Protein AF-A0A392Q8A3-F1 (afdb_monomer)

Foldseek 3Di:
DDKADADDQQQIFDFDDDPQFKDKDFPDGDRFKTWIWIDGDVGDIWIKMKGQADPDVVRCVVVVVVQVVVQVVDDQHGWDFPDDDDDPFDDWADDDPPDDIDTHHRITMTIHPVCVVGVVVVCVPDDRDRDGDRNPPD

Structure (mmCIF, N/CA/C/O backbone):
data_AF-A0A392Q8A3-F1
#
_entry.id   AF-A0A392Q8A3-F1
#
loop_
_atom_site.group_PDB
_atom_site.id
_atom_site.type_symbol
_atom_site.label_atom_id
_atom_site.label_alt_id
_atom_site.label_comp_id
_atom_site.label_asym_id
_atom_site.label_entity_id
_atom_site.label_seq_id
_atom_site.pdbx_PDB_ins_code
_atom_site.Cartn_x
_atom_site.Cartn_y
_atom_site.Cartn_z
_atom_site.occupancy
_atom_site.B_iso_or_equiv
_atom_site.auth_seq_id
_atom_site.auth_comp_id
_atom_site.auth_asym_id
_atom_site.auth_atom_id
_atom_site.pdbx_PDB_model_num
ATOM 1 N N . MET A 1 1 ? -7.390 -13.776 4.459 1.00 80.56 1 MET A N 1
ATOM 2 C CA . MET A 1 1 ? -6.397 -13.344 3.448 1.00 80.56 1 MET A CA 1
ATOM 3 C C . MET A 1 1 ? -7.091 -12.570 2.341 1.00 80.56 1 MET A C 1
ATOM 5 O O . MET A 1 1 ? -8.258 -12.832 2.076 1.00 80.56 1 MET A O 1
ATOM 9 N N . GLN A 1 2 ? -6.375 -11.652 1.700 1.00 84.81 2 GLN A N 1
ATOM 10 C CA . GLN A 1 2 ? -6.794 -10.904 0.515 1.00 84.81 2 GLN A CA 1
ATOM 11 C C . GLN A 1 2 ? -5.693 -10.984 -0.526 1.00 84.81 2 GLN A C 1
ATOM 13 O O . GLN A 1 2 ? -4.522 -11.140 -0.184 1.00 84.81 2 GLN A O 1
ATOM 18 N N . TYR A 1 3 ? -6.064 -10.880 -1.795 1.00 83.88 3 TYR A N 1
ATOM 19 C CA . TYR A 1 3 ? -5.093 -10.916 -2.876 1.00 83.88 3 TYR A CA 1
ATOM 20 C C . TYR A 1 3 ? -5.494 -10.016 -4.036 1.00 83.88 3 TYR A C 1
ATOM 22 O O . TYR A 1 3 ? -6.678 -9.738 -4.236 1.00 83.88 3 TYR A O 1
ATOM 30 N N . SER A 1 4 ? -4.506 -9.592 -4.814 1.00 82.19 4 SER A N 1
ATOM 31 C CA . SER A 1 4 ? -4.671 -8.951 -6.110 1.00 82.19 4 SER A CA 1
ATOM 32 C C . SER A 1 4 ? -4.239 -9.887 -7.231 1.00 82.19 4 SER A C 1
ATOM 34 O O . SER A 1 4 ? -3.290 -10.655 -7.073 1.00 82.19 4 SER A O 1
ATOM 36 N N . GLU A 1 5 ? -4.964 -9.847 -8.346 1.00 74.69 5 GLU A N 1
ATOM 37 C CA . GLU A 1 5 ? -4.693 -10.695 -9.506 1.00 74.69 5 GLU A CA 1
ATOM 38 C C . GLU A 1 5 ? -3.380 -10.304 -10.194 1.00 74.69 5 GLU A C 1
ATOM 40 O O . GLU A 1 5 ? -2.969 -9.142 -10.194 1.00 74.69 5 GLU A O 1
ATOM 45 N N . CYS A 1 6 ? -2.741 -11.284 -10.831 1.00 72.62 6 CYS A N 1
ATOM 46 C CA . CYS A 1 6 ? -1.566 -11.048 -11.662 1.00 72.62 6 CYS A CA 1
ATOM 47 C C . CYS A 1 6 ? -1.981 -10.321 -12.950 1.00 72.62 6 CYS A C 1
ATOM 49 O O . CYS A 1 6 ? -2.876 -10.786 -13.659 1.00 72.62 6 CYS A O 1
ATOM 51 N N . ARG A 1 7 ? -1.314 -9.215 -13.303 1.00 67.00 7 ARG A N 1
ATOM 52 C CA . ARG A 1 7 ? -1.498 -8.561 -14.610 1.00 67.00 7 ARG A CA 1
ATOM 53 C C . ARG A 1 7 ? -0.154 -8.227 -15.251 1.00 67.00 7 ARG A C 1
ATOM 55 O O . ARG A 1 7 ? 0.598 -7.380 -14.776 1.00 67.00 7 ARG A O 1
ATOM 62 N N . GLY A 1 8 ? 0.132 -8.863 -16.387 1.00 70.25 8 GLY A N 1
ATOM 63 C CA . GLY A 1 8 ? 1.387 -8.663 -17.112 1.00 70.25 8 GLY A CA 1
ATOM 64 C C . GLY A 1 8 ? 2.592 -9.155 -16.306 1.00 70.25 8 GLY A C 1
ATOM 65 O O . GLY A 1 8 ? 2.681 -10.339 -16.007 1.00 70.25 8 GLY A O 1
ATOM 66 N N . PHE A 1 9 ? 3.515 -8.248 -15.965 1.00 58.84 9 PHE A N 1
ATOM 67 C CA . PHE A 1 9 ? 4.735 -8.557 -15.202 1.00 58.84 9 PHE A CA 1
ATOM 68 C C . PHE A 1 9 ? 4.557 -8.499 -13.671 1.00 58.84 9 PHE A C 1
ATOM 70 O O . PHE A 1 9 ? 5.532 -8.724 -12.957 1.00 58.84 9 PHE A O 1
ATOM 77 N N . SER A 1 10 ? 3.365 -8.173 -13.145 1.00 62.94 10 SER A N 1
ATOM 78 C CA . SER A 1 10 ? 3.117 -8.186 -11.697 1.00 62.94 10 SER A CA 1
ATOM 79 C C . SER A 1 10 ? 2.642 -9.570 -11.232 1.00 62.94 10 SER A C 1
ATOM 81 O O . SER A 1 10 ? 1.621 -10.071 -11.702 1.00 62.94 10 SER A O 1
ATOM 83 N N . GLY A 1 11 ? 3.372 -10.190 -10.298 1.00 68.69 11 GLY A N 1
ATOM 84 C CA . GLY A 1 11 ? 3.115 -11.538 -9.764 1.00 68.69 11 GLY A CA 1
ATOM 85 C C . GLY A 1 11 ? 1.942 -11.635 -8.780 1.00 68.69 11 GLY A C 1
ATOM 86 O O . GLY A 1 11 ? 1.871 -12.594 -8.017 1.00 68.69 11 GLY A O 1
ATOM 87 N N . GLY A 1 12 ? 1.034 -10.655 -8.787 1.00 77.25 12 GLY A N 1
ATOM 88 C CA . GLY A 1 12 ? -0.030 -10.519 -7.796 1.00 77.25 12 GLY A CA 1
ATOM 89 C C . GLY A 1 12 ? 0.492 -10.058 -6.433 1.00 77.25 12 GLY A C 1
ATOM 90 O O . GLY A 1 12 ? 1.693 -9.976 -6.190 1.00 77.25 12 GLY A O 1
ATOM 91 N N . ILE A 1 13 ? -0.433 -9.715 -5.543 1.00 84.06 13 ILE A N 1
ATOM 92 C CA . ILE A 1 13 ? -0.135 -9.315 -4.161 1.00 84.06 13 ILE A CA 1
ATOM 93 C C . ILE A 1 13 ? -0.981 -10.194 -3.265 1.00 84.06 13 ILE A C 1
ATOM 95 O O . ILE A 1 13 ? -2.164 -10.358 -3.545 1.00 84.06 13 ILE A O 1
ATOM 99 N N . VAL A 1 14 ? -0.414 -10.734 -2.193 1.00 84.25 14 VAL A N 1
ATOM 100 C CA . VAL A 1 14 ? -1.164 -11.478 -1.179 1.00 84.25 14 VAL A CA 1
ATOM 101 C C . VAL A 1 14 ? -0.909 -10.831 0.172 1.00 84.25 14 VAL A C 1
ATOM 103 O O . VAL A 1 14 ? 0.233 -10.577 0.537 1.00 84.25 14 VAL A O 1
ATOM 106 N N . VAL A 1 15 ? -1.982 -10.565 0.913 1.00 84.25 15 VAL A N 1
ATOM 107 C CA . VAL A 1 15 ? -1.931 -10.109 2.301 1.00 84.25 15 VAL A CA 1
ATOM 108 C C . VAL A 1 15 ? -2.694 -11.112 3.157 1.00 84.25 15 VAL A C 1
ATOM 110 O O . VAL A 1 15 ? -3.884 -11.365 2.950 1.00 84.25 15 VAL A O 1
ATOM 113 N N . ALA A 1 16 ? -2.004 -11.708 4.122 1.00 82.00 16 ALA A N 1
ATOM 114 C CA . ALA A 1 16 ? -2.562 -12.672 5.060 1.00 82.00 16 ALA A CA 1
ATOM 115 C C . ALA A 1 16 ? -2.405 -12.161 6.495 1.00 82.00 16 ALA A C 1
ATOM 117 O O . ALA A 1 16 ? -1.494 -11.394 6.792 1.00 82.00 16 ALA A O 1
ATOM 118 N N . TRP A 1 17 ? -3.325 -12.571 7.360 1.00 82.12 17 TRP A N 1
ATOM 119 C CA . TRP A 1 17 ? -3.374 -12.174 8.761 1.00 82.12 17 TRP A CA 1
ATOM 120 C C . TRP A 1 17 ? -4.048 -13.265 9.592 1.00 82.12 17 TRP A C 1
ATOM 122 O O . TRP A 1 17 ? -4.774 -14.101 9.044 1.00 82.12 17 TRP A O 1
ATOM 132 N N . GLN A 1 18 ? -3.833 -13.223 10.906 1.00 79.50 18 GLN A N 1
ATOM 133 C CA . GLN A 1 18 ? -4.560 -14.044 11.868 1.00 79.50 18 GLN A CA 1
ATOM 134 C C . GLN A 1 18 ? -5.896 -13.372 12.204 1.00 79.50 18 GLN A C 1
ATOM 136 O O . GLN A 1 18 ? -5.925 -12.268 12.743 1.00 79.50 18 GLN A O 1
ATOM 141 N N . SER A 1 19 ? -7.007 -14.020 11.851 1.00 81.00 19 SER A N 1
ATOM 142 C CA . SER A 1 19 ? -8.357 -13.442 11.961 1.00 81.00 19 SER A CA 1
ATOM 143 C C . SER A 1 19 ? -8.871 -13.295 13.391 1.00 81.00 19 SER A C 1
ATOM 145 O O . SER A 1 19 ? -9.830 -12.567 13.607 1.00 81.00 19 SER A O 1
ATOM 147 N N . GLU A 1 20 ? -8.267 -13.999 14.346 1.00 81.81 20 GLU A N 1
ATOM 148 C CA . GLU A 1 20 ? -8.588 -13.878 15.777 1.00 81.81 20 GLU A CA 1
ATOM 149 C C . GLU A 1 20 ? -8.019 -12.589 16.384 1.00 81.81 20 GLU A C 1
ATOM 151 O O . GLU A 1 20 ? -8.526 -12.096 17.383 1.00 81.81 20 GLU A O 1
ATOM 156 N N . GLU A 1 21 ? -6.985 -12.036 15.751 1.00 76.50 21 GLU A N 1
ATOM 157 C CA . GLU A 1 21 ? -6.178 -10.935 16.273 1.00 76.50 21 GLU A CA 1
ATOM 158 C C . GLU A 1 21 ? -6.523 -9.602 15.595 1.00 76.50 21 GLU A C 1
ATOM 160 O O . GLU A 1 21 ? -6.549 -8.550 16.234 1.00 76.50 21 GLU A O 1
ATOM 165 N N . VAL A 1 22 ? -6.810 -9.637 14.287 1.00 84.44 22 VAL A N 1
ATOM 166 C CA . VAL A 1 22 ? -7.175 -8.442 13.516 1.00 84.44 22 VAL A CA 1
ATOM 167 C C . VAL A 1 22 ? -8.328 -8.687 12.550 1.00 84.44 22 VAL A C 1
ATOM 169 O O . VAL A 1 22 ? -8.436 -9.727 11.890 1.00 84.44 22 VAL A O 1
ATOM 172 N N . MET A 1 23 ? -9.136 -7.646 12.387 1.00 88.12 23 MET A N 1
ATOM 173 C CA . MET A 1 23 ? -10.095 -7.488 11.306 1.00 88.12 23 MET A CA 1
ATOM 174 C C . MET A 1 23 ? -9.454 -6.685 10.173 1.00 88.12 23 MET A C 1
ATOM 176 O O . MET A 1 23 ? -8.778 -5.688 10.413 1.00 88.12 23 MET A O 1
ATOM 180 N N . VAL A 1 24 ? -9.656 -7.119 8.928 1.00 90.31 24 VAL A N 1
ATOM 181 C CA . VAL A 1 24 ? -9.095 -6.458 7.742 1.00 90.31 24 VAL A CA 1
ATOM 182 C C . VAL A 1 24 ? -10.195 -6.220 6.719 1.00 90.31 24 VAL A C 1
ATOM 184 O O . VAL A 1 24 ? -10.777 -7.175 6.199 1.00 90.31 24 VAL A O 1
ATOM 187 N N . ASN A 1 25 ? -10.408 -4.951 6.383 1.00 92.75 25 ASN A N 1
ATOM 188 C CA . ASN A 1 25 ? -11.319 -4.501 5.338 1.00 92.75 25 ASN A CA 1
ATOM 189 C C . ASN A 1 25 ? -10.516 -4.044 4.115 1.00 92.75 25 ASN A C 1
ATOM 191 O O . ASN A 1 25 ? -9.489 -3.379 4.243 1.00 92.75 25 ASN A O 1
ATOM 195 N N . VAL A 1 26 ? -10.960 -4.424 2.915 1.00 93.81 26 VAL A N 1
ATOM 196 C CA . VAL A 1 26 ? -10.328 -3.990 1.660 1.00 93.81 26 VAL A CA 1
ATOM 197 C C . VAL A 1 26 ? -11.012 -2.722 1.181 1.00 93.81 26 VAL A C 1
ATOM 199 O O . VAL A 1 26 ? -12.156 -2.777 0.741 1.00 93.81 26 VAL A O 1
ATOM 202 N N . GLU A 1 27 ? -10.285 -1.612 1.203 1.00 94.19 27 GLU A N 1
ATOM 203 C CA . GLU A 1 27 ? -10.784 -0.319 0.731 1.00 94.19 27 GLU A CA 1
ATOM 204 C C . GLU A 1 27 ? -10.563 -0.165 -0.777 1.00 94.19 27 GLU A C 1
ATOM 206 O O . GLU A 1 27 ? -11.455 0.243 -1.520 1.00 94.19 27 GLU A O 1
ATOM 211 N N . VAL A 1 28 ? -9.369 -0.529 -1.264 1.00 93.81 28 VAL A N 1
ATOM 212 C CA . VAL A 1 28 ? -9.036 -0.458 -2.693 1.00 93.81 28 VAL A CA 1
ATOM 213 C C . VAL A 1 28 ? -8.213 -1.667 -3.107 1.00 93.81 28 VAL A C 1
ATOM 215 O O . VAL A 1 28 ? -7.216 -2.018 -2.474 1.00 93.81 28 VAL A O 1
ATOM 21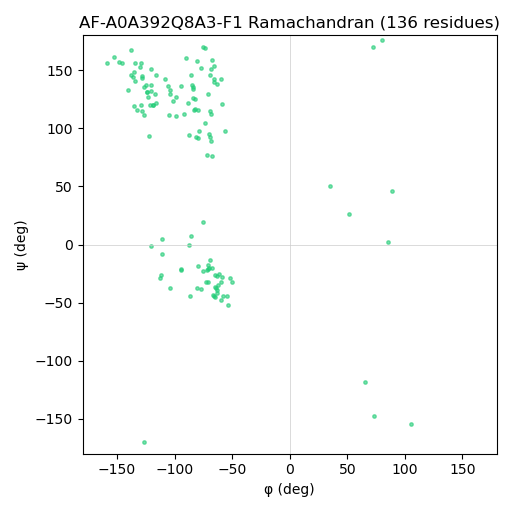8 N N . LYS A 1 29 ? -8.603 -2.273 -4.229 1.00 92.62 29 LYS A N 1
ATOM 219 C CA . LYS A 1 29 ? -7.884 -3.379 -4.856 1.00 92.62 29 LYS A CA 1
ATOM 220 C C . LYS A 1 29 ? -7.425 -2.989 -6.254 1.00 92.62 29 LYS A C 1
ATOM 222 O O . LYS A 1 29 ? -8.241 -2.702 -7.125 1.00 92.62 29 LYS A O 1
ATOM 227 N N . ASP A 1 30 ? -6.115 -3.019 -6.461 1.00 91.25 30 ASP A N 1
ATOM 228 C CA . ASP A 1 30 ? -5.452 -2.732 -7.729 1.00 91.25 30 ASP A CA 1
ATOM 229 C C . ASP A 1 30 ? -4.381 -3.797 -8.016 1.00 91.25 30 ASP A C 1
ATOM 231 O O . ASP A 1 30 ? -3.863 -4.452 -7.113 1.00 91.25 30 ASP A O 1
ATOM 235 N N . PHE A 1 31 ? -4.024 -4.005 -9.280 1.00 87.38 31 PHE A N 1
ATOM 236 C CA . PHE A 1 31 ? -3.025 -5.008 -9.674 1.00 87.38 31 PHE A CA 1
ATOM 237 C C . PHE A 1 31 ? -1.590 -4.656 -9.237 1.00 87.38 31 PHE A C 1
ATOM 239 O O . PHE A 1 31 ? -0.714 -5.521 -9.292 1.00 87.38 31 PHE A O 1
ATOM 246 N N . GLN A 1 32 ? -1.342 -3.407 -8.819 1.00 89.56 32 GLN A N 1
ATOM 247 C CA . GLN A 1 32 ? -0.066 -2.952 -8.256 1.00 89.56 32 GLN A CA 1
ATOM 248 C C . GLN A 1 32 ? -0.127 -2.614 -6.764 1.00 89.56 32 GLN A C 1
ATOM 250 O O . GLN A 1 32 ? 0.925 -2.360 -6.177 1.00 89.56 32 GLN A O 1
ATOM 255 N N . PHE A 1 33 ? -1.307 -2.596 -6.133 1.00 91.38 33 PHE A N 1
ATOM 256 C CA . PHE A 1 33 ? -1.417 -2.412 -4.684 1.00 91.38 33 PHE A CA 1
ATOM 257 C C . PHE A 1 33 ? -2.740 -2.924 -4.088 1.00 91.38 33 PHE A C 1
ATOM 259 O O . PHE A 1 33 ? -3.774 -2.977 -4.748 1.00 91.38 33 PHE A O 1
ATOM 266 N N . LEU A 1 34 ? -2.720 -3.241 -2.796 1.00 91.50 34 LEU A N 1
ATOM 267 C CA . LEU A 1 34 ? -3.903 -3.472 -1.968 1.00 91.50 34 LEU A CA 1
ATOM 268 C C .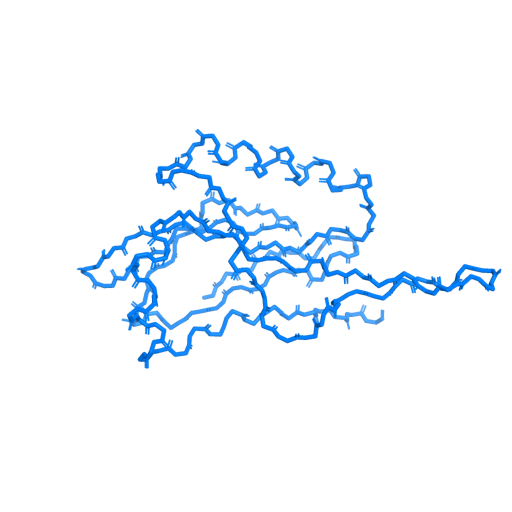 LEU A 1 34 ? -3.911 -2.444 -0.841 1.00 91.50 34 LEU A C 1
ATOM 270 O O . LEU A 1 34 ? -2.969 -2.412 -0.052 1.00 91.50 34 LEU A O 1
ATOM 274 N N . HIS A 1 35 ? -4.956 -1.623 -0.773 1.00 93.25 35 HIS A N 1
ATOM 275 C CA . HIS A 1 35 ? -5.190 -0.679 0.316 1.00 93.25 35 HIS A CA 1
ATOM 276 C C . HIS A 1 35 ? -6.238 -1.251 1.269 1.00 93.25 35 HIS A C 1
ATOM 278 O O . HIS A 1 35 ? -7.340 -1.614 0.847 1.00 93.25 35 HIS A O 1
ATOM 284 N N . LEU A 1 36 ? -5.867 -1.358 2.538 1.00 92.12 36 LEU A N 1
ATOM 285 C CA . LEU A 1 36 ? -6.587 -2.072 3.576 1.00 92.12 36 LEU A CA 1
ATOM 286 C C . LEU A 1 36 ? -6.786 -1.166 4.789 1.00 92.12 36 LEU A C 1
ATOM 288 O O . LEU A 1 36 ? -5.872 -0.440 5.176 1.00 92.12 36 LEU A O 1
ATOM 292 N N . MET A 1 37 ? -7.937 -1.294 5.431 1.00 91.44 37 MET A N 1
ATOM 293 C CA . MET A 1 37 ? -8.164 -0.819 6.789 1.00 91.44 37 MET A CA 1
ATOM 294 C C . MET A 1 37 ? -8.011 -2.010 7.737 1.00 91.44 37 MET A C 1
ATOM 296 O O . MET A 1 37 ? -8.623 -3.057 7.522 1.00 91.44 37 MET A O 1
ATOM 300 N N . ILE A 1 38 ? -7.170 -1.872 8.758 1.00 89.25 38 ILE A N 1
ATOM 301 C CA . ILE A 1 38 ? -6.884 -2.926 9.734 1.00 89.25 38 ILE A CA 1
ATOM 302 C C . ILE A 1 38 ? -7.332 -2.449 11.110 1.00 89.25 38 ILE A C 1
ATOM 304 O O . ILE A 1 38 ? -6.939 -1.366 11.536 1.00 89.25 38 ILE A O 1
ATOM 308 N N . SER A 1 39 ? -8.111 -3.273 11.804 1.00 87.88 39 SER A N 1
ATOM 309 C CA . SER A 1 39 ? -8.618 -3.007 13.151 1.00 87.88 39 SER A CA 1
ATOM 310 C C . SER A 1 39 ? -8.218 -4.136 14.093 1.00 87.88 39 SER A C 1
ATOM 312 O O . SER A 1 39 ? -8.428 -5.310 13.783 1.00 87.88 39 SER A O 1
ATOM 314 N N . LEU A 1 40 ? -7.667 -3.791 15.255 1.00 84.19 40 LEU A N 1
ATOM 315 C CA . LEU A 1 40 ? -7.478 -4.742 16.355 1.00 84.19 40 LEU A CA 1
ATOM 316 C C . LEU A 1 40 ? -8.808 -4.983 17.077 1.00 84.19 40 LEU A C 1
ATOM 318 O O . LEU A 1 40 ? -9.666 -4.097 17.105 1.00 84.19 40 LEU A O 1
ATOM 322 N N . HIS A 1 41 ? -8.977 -6.160 17.682 1.00 79.31 41 HIS A N 1
ATOM 323 C CA . HIS A 1 41 ? -10.136 -6.426 18.537 1.00 79.31 41 HIS A CA 1
ATOM 324 C C . HIS A 1 41 ? -10.180 -5.410 19.693 1.00 79.31 41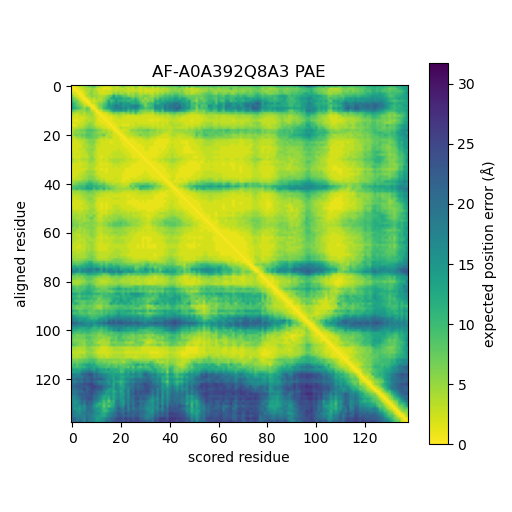 HIS A C 1
ATOM 326 O O . HIS A 1 41 ? -9.215 -5.299 20.446 1.00 79.31 41 HIS A O 1
ATOM 332 N N . ASP A 1 42 ? -11.273 -4.646 19.803 1.00 77.50 42 ASP A N 1
ATOM 333 C CA . ASP A 1 42 ? -11.450 -3.543 20.769 1.00 77.50 42 ASP A CA 1
ATOM 334 C C . ASP A 1 42 ? -10.310 -2.503 20.784 1.00 77.50 42 ASP A C 1
ATOM 336 O O . ASP A 1 42 ? -10.055 -1.846 21.795 1.00 77.50 42 ASP A O 1
ATOM 340 N N . GLY A 1 43 ? -9.602 -2.353 19.662 1.00 78.69 43 GLY A N 1
ATOM 341 C CA . GLY A 1 43 ? -8.377 -1.569 19.585 1.00 78.69 43 GLY A CA 1
ATOM 342 C C . GLY A 1 43 ? -8.377 -0.501 18.492 1.00 78.69 43 GLY A C 1
ATOM 343 O O . GLY A 1 43 ? -9.405 -0.198 17.878 1.00 78.69 43 GLY A O 1
ATOM 344 N N . PRO A 1 44 ? -7.204 0.105 18.246 1.00 83.62 44 PRO A N 1
ATOM 345 C CA . PRO A 1 44 ? -7.053 1.116 17.216 1.00 83.62 44 PRO A CA 1
ATOM 346 C C . PRO A 1 44 ? -7.225 0.524 15.816 1.00 83.62 44 PRO A C 1
ATOM 348 O O . PRO A 1 44 ? -7.069 -0.677 15.578 1.00 83.62 44 PRO A O 1
ATOM 351 N N . THR A 1 45 ? -7.534 1.418 14.882 1.00 86.88 45 THR A N 1
ATOM 352 C CA . THR A 1 45 ? -7.653 1.120 13.457 1.00 86.88 45 THR A CA 1
ATOM 353 C C . THR A 1 45 ? -6.652 1.965 12.686 1.00 86.88 45 THR A C 1
ATOM 355 O O . THR A 1 45 ? -6.498 3.152 12.968 1.00 86.88 45 THR A O 1
ATOM 358 N N . TRP A 1 46 ? -5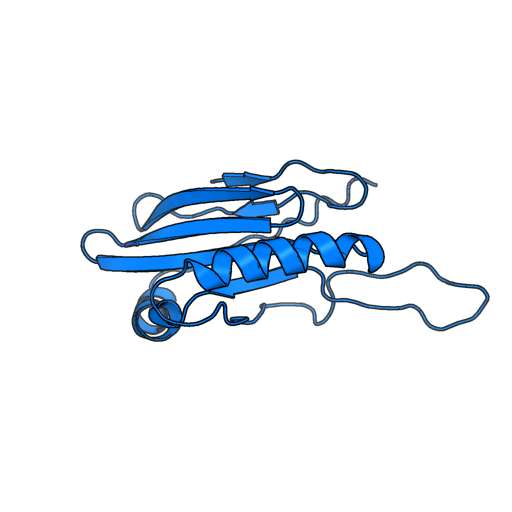.983 1.369 11.704 1.00 89.06 46 TRP A N 1
ATOM 359 C CA . TRP A 1 46 ? -5.034 2.064 10.837 1.00 89.06 46 TRP A CA 1
ATOM 360 C C . TRP A 1 46 ? -5.189 1.633 9.380 1.00 89.06 46 TRP A C 1
ATOM 362 O O . TRP A 1 46 ? -5.850 0.644 9.057 1.00 89.06 46 TRP A O 1
ATOM 372 N N . MET A 1 47 ? -4.551 2.389 8.491 1.00 90.56 47 MET A N 1
ATOM 373 C CA . MET A 1 47 ? -4.562 2.128 7.057 1.00 90.56 47 MET A CA 1
ATOM 374 C C . MET A 1 47 ? -3.241 1.515 6.628 1.00 90.56 47 MET A C 1
ATOM 376 O O . MET A 1 47 ? -2.192 2.085 6.898 1.00 90.56 47 MET A O 1
ATOM 380 N N . PHE A 1 48 ? -3.284 0.408 5.896 1.00 90.50 48 PHE A N 1
ATOM 381 C CA . PHE A 1 48 ? -2.111 -0.285 5.376 1.00 90.50 48 PHE A CA 1
ATOM 382 C C . PHE A 1 48 ? -2.215 -0.460 3.861 1.00 90.50 48 PHE A C 1
ATOM 384 O O . PHE A 1 48 ? -3.258 -0.833 3.332 1.00 90.50 48 PHE A O 1
ATOM 391 N N . THR A 1 49 ? -1.120 -0.2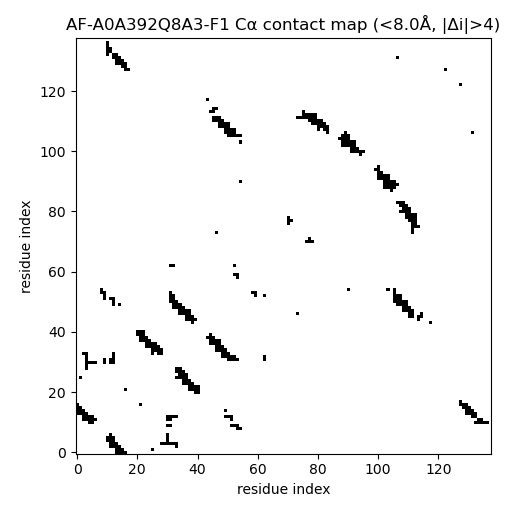23 3.143 1.00 91.88 49 THR A N 1
ATOM 392 C CA . THR A 1 49 ? -1.052 -0.406 1.692 1.00 91.88 49 THR A CA 1
ATOM 393 C C . THR A 1 49 ? 0.119 -1.302 1.321 1.00 91.88 49 THR A C 1
ATOM 395 O O . THR A 1 49 ? 1.276 -0.897 1.430 1.00 91.88 49 THR A O 1
ATOM 398 N N . ALA A 1 50 ? -0.178 -2.505 0.834 1.00 90.31 50 ALA A N 1
ATOM 399 C CA . ALA A 1 50 ? 0.813 -3.373 0.208 1.00 90.31 50 ALA A CA 1
ATOM 400 C C . ALA A 1 50 ? 0.957 -2.981 -1.262 1.00 90.31 50 ALA A C 1
ATOM 402 O O . ALA A 1 50 ? -0.037 -2.955 -1.983 1.00 90.31 50 ALA A O 1
ATOM 403 N N . VAL A 1 51 ? 2.173 -2.698 -1.720 1.00 89.44 51 VAL A N 1
ATOM 404 C CA . VAL A 1 51 ? 2.461 -2.280 -3.096 1.00 89.44 51 VAL A CA 1
ATOM 405 C C . VAL A 1 51 ? 3.420 -3.274 -3.733 1.00 89.44 51 VAL A C 1
ATOM 407 O O . VAL A 1 51 ? 4.459 -3.581 -3.156 1.00 89.44 51 VAL A O 1
ATOM 410 N N . TYR A 1 52 ? 3.100 -3.707 -4.950 1.00 87.75 52 TYR A N 1
ATOM 411 C CA . TYR A 1 52 ? 4.017 -4.389 -5.856 1.00 87.75 52 TYR A CA 1
ATOM 412 C C . TYR A 1 52 ? 4.106 -3.592 -7.156 1.00 87.75 52 TYR A C 1
ATOM 414 O O . TYR A 1 52 ? 3.262 -3.690 -8.052 1.00 87.75 52 TYR A O 1
ATOM 422 N N . ALA A 1 53 ? 5.101 -2.712 -7.228 1.00 87.25 53 ALA A N 1
ATOM 423 C CA . ALA A 1 53 ? 5.256 -1.794 -8.343 1.00 87.25 53 ALA A CA 1
ATOM 424 C C . ALA A 1 53 ? 5.662 -2.529 -9.629 1.00 87.25 53 ALA A C 1
ATOM 426 O O . ALA A 1 53 ? 6.431 -3.484 -9.607 1.00 87.25 53 ALA A O 1
ATOM 427 N N . ASN A 1 54 ? 5.188 -2.057 -10.782 1.00 84.50 54 ASN A N 1
ATOM 428 C CA . ASN A 1 54 ? 5.621 -2.594 -12.065 1.00 84.50 54 ASN A CA 1
ATOM 429 C C . ASN A 1 54 ? 7.120 -2.285 -12.293 1.00 84.50 54 ASN A C 1
ATOM 431 O O . ASN A 1 54 ? 7.547 -1.157 -12.012 1.00 84.50 54 ASN A O 1
ATOM 435 N N . PRO A 1 55 ? 7.910 -3.230 -12.842 1.00 81.31 55 PRO A N 1
ATOM 436 C CA . PRO A 1 55 ? 9.289 -2.953 -13.242 1.00 81.31 55 PRO A CA 1
ATOM 437 C C . PRO A 1 55 ? 9.414 -1.838 -14.287 1.00 81.31 55 PRO A C 1
ATOM 439 O O . PRO A 1 55 ? 10.436 -1.165 -14.363 1.00 81.31 55 PRO A O 1
ATOM 442 N N . LYS A 1 56 ? 8.378 -1.645 -15.111 1.00 82.69 56 LYS A N 1
ATOM 443 C CA . LYS A 1 56 ? 8.321 -0.588 -16.120 1.00 82.69 56 LYS A CA 1
ATOM 444 C C . LYS A 1 56 ? 7.887 0.730 -15.489 1.00 82.69 56 LYS A C 1
ATOM 446 O O . LYS A 1 56 ? 6.762 0.854 -14.997 1.00 82.69 56 LYS A O 1
ATOM 451 N N . GLU A 1 57 ? 8.769 1.722 -15.521 1.00 82.38 57 GLU A N 1
ATOM 452 C CA . GLU A 1 57 ? 8.558 3.012 -14.865 1.00 82.38 57 GLU A CA 1
ATOM 453 C C . GLU A 1 57 ? 7.351 3.778 -15.414 1.00 82.38 57 GLU A C 1
ATOM 455 O O . GLU A 1 57 ? 6.626 4.418 -14.652 1.00 82.38 57 GLU A O 1
ATOM 460 N N . GLU A 1 58 ? 7.074 3.665 -16.712 1.00 86.25 58 GLU A N 1
ATOM 461 C CA . GLU A 1 58 ? 5.936 4.321 -17.349 1.00 86.25 58 GLU A CA 1
ATOM 462 C C . GLU A 1 58 ? 4.592 3.884 -16.750 1.00 86.25 58 GLU A C 1
ATOM 464 O O . GLU A 1 58 ? 3.688 4.709 -16.612 1.00 86.25 58 GLU A O 1
ATOM 469 N N . LEU A 1 59 ? 4.492 2.627 -16.300 1.00 84.25 59 LEU A N 1
ATOM 470 C CA . LEU A 1 59 ? 3.302 2.084 -15.643 1.00 84.25 59 LEU A CA 1
ATOM 471 C C . LEU A 1 59 ? 3.218 2.499 -14.165 1.00 84.25 59 LEU A C 1
ATOM 473 O O . LEU A 1 59 ? 2.139 2.502 -13.577 1.00 84.25 59 LEU A O 1
ATOM 477 N N . ARG A 1 60 ? 4.331 2.931 -13.553 1.00 88.69 60 ARG A N 1
ATOM 478 C CA . ARG A 1 60 ? 4.329 3.424 -12.166 1.00 88.69 60 ARG A CA 1
ATOM 479 C C . ARG A 1 60 ? 3.652 4.785 -12.019 1.00 88.69 60 ARG A C 1
ATOM 481 O O . ARG A 1 60 ? 3.193 5.102 -10.928 1.00 88.69 60 ARG A O 1
ATOM 488 N N . LYS A 1 61 ? 3.538 5.580 -13.088 1.00 90.31 61 LYS A N 1
ATOM 489 C CA . LYS A 1 61 ? 2.860 6.889 -13.036 1.00 90.31 61 LYS A CA 1
ATOM 490 C C . LYS A 1 61 ? 1.410 6.759 -12.569 1.00 90.31 61 LYS A C 1
ATOM 492 O O . LYS A 1 61 ? 0.976 7.519 -11.710 1.00 90.31 61 LYS A O 1
ATOM 497 N N . GLU A 1 62 ? 0.685 5.770 -13.090 1.00 90.88 62 GLU A N 1
ATOM 498 C CA . GLU A 1 62 ? -0.699 5.499 -12.689 1.00 90.88 62 GLU A CA 1
ATOM 499 C C . GLU A 1 62 ? -0.791 5.043 -11.229 1.00 90.88 62 GLU A C 1
ATOM 501 O O . GLU A 1 62 ? -1.617 5.560 -10.476 1.00 90.88 62 GLU A O 1
ATOM 506 N N . LEU A 1 63 ? 0.107 4.144 -10.806 1.00 90.94 63 LEU A N 1
ATOM 507 C CA . LEU A 1 63 ? 0.230 3.719 -9.409 1.00 90.94 63 LEU A CA 1
ATOM 508 C C . LEU A 1 63 ? 0.395 4.925 -8.470 1.00 90.94 63 LEU A C 1
ATOM 510 O O . LEU A 1 63 ? -0.364 5.063 -7.513 1.00 90.94 63 LEU A O 1
ATOM 514 N N . TRP A 1 64 ? 1.347 5.820 -8.750 1.00 91.31 64 TRP A N 1
ATOM 515 C CA . TRP A 1 64 ? 1.608 6.979 -7.891 1.00 91.31 64 TRP A CA 1
ATOM 516 C C . TRP A 1 64 ? 0.430 7.952 -7.838 1.00 91.31 64 TRP A C 1
ATOM 518 O O . TRP A 1 64 ? 0.127 8.474 -6.768 1.00 91.31 64 TRP A O 1
ATOM 528 N N .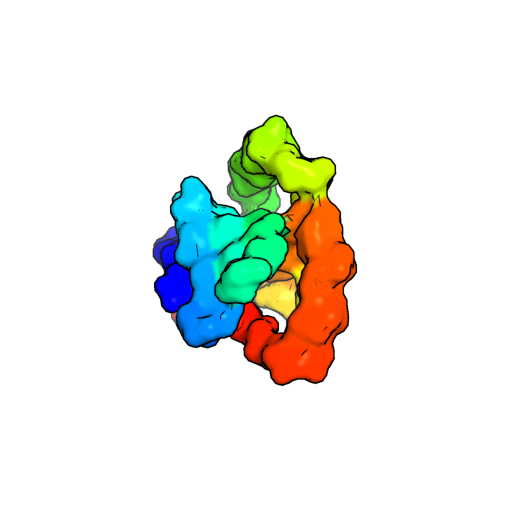 MET A 1 65 ? -0.277 8.161 -8.953 1.00 92.38 65 MET A N 1
ATOM 529 C CA . MET A 1 65 ? -1.487 8.989 -8.965 1.00 92.38 65 MET A CA 1
ATOM 530 C C . MET A 1 65 ? -2.600 8.393 -8.096 1.00 92.38 65 MET A C 1
ATOM 532 O O . MET A 1 65 ? -3.248 9.129 -7.352 1.00 92.38 65 MET A O 1
ATOM 536 N N . LYS A 1 66 ? -2.802 7.069 -8.143 1.00 93.94 66 LYS A N 1
ATOM 537 C CA . LYS A 1 66 ? -3.786 6.378 -7.296 1.00 93.94 66 LYS A CA 1
ATOM 538 C C . LYS A 1 66 ? -3.421 6.471 -5.815 1.00 93.94 66 LYS A C 1
ATOM 540 O O . LYS A 1 66 ? -4.279 6.818 -5.009 1.00 93.94 66 LYS A O 1
ATOM 545 N N . LEU A 1 67 ? -2.152 6.245 -5.466 1.00 92.75 67 LEU A N 1
ATOM 546 C CA . LEU A 1 67 ? -1.669 6.378 -4.087 1.00 92.75 67 LEU A CA 1
ATOM 547 C C . LEU A 1 67 ? -1.785 7.818 -3.568 1.00 92.75 67 LEU A C 1
ATOM 549 O O . LEU A 1 67 ? -2.198 8.018 -2.430 1.00 92.75 67 LEU A O 1
ATOM 553 N N . LEU A 1 68 ? -1.498 8.819 -4.406 1.00 91.88 68 LEU A N 1
ATOM 554 C CA . LEU A 1 68 ? -1.698 10.229 -4.063 1.00 91.88 68 LEU A CA 1
ATOM 555 C C . LEU A 1 68 ? -3.182 10.559 -3.858 1.00 91.88 68 LEU A C 1
ATOM 557 O O . LEU A 1 68 ? -3.530 11.378 -3.011 1.00 91.88 68 LEU A O 1
ATOM 561 N N . ASN A 1 69 ? -4.076 9.952 -4.639 1.00 92.25 69 ASN A N 1
ATOM 562 C CA . ASN A 1 69 ? -5.505 10.125 -4.419 1.00 92.25 69 ASN A CA 1
ATOM 563 C C . ASN A 1 69 ? -5.936 9.504 -3.086 1.00 92.25 69 ASN A C 1
ATOM 565 O O . ASN A 1 69 ? -6.664 10.142 -2.337 1.00 92.25 69 ASN A O 1
ATOM 569 N N . ILE A 1 70 ? -5.443 8.308 -2.761 1.00 92.19 70 ILE A N 1
ATOM 570 C CA . ILE A 1 70 ? -5.689 7.662 -1.467 1.00 92.19 70 ILE A CA 1
ATOM 571 C C . ILE A 1 70 ? -5.174 8.542 -0.322 1.00 92.19 70 ILE A C 1
ATOM 573 O O . ILE A 1 70 ? -5.928 8.834 0.599 1.00 92.19 70 ILE A O 1
ATOM 577 N N . SER A 1 71 ? -3.946 9.063 -0.409 1.00 90.12 71 SER A N 1
ATOM 578 C CA . SER A 1 71 ? -3.365 9.890 0.657 1.00 90.12 71 SER A CA 1
ATOM 579 C C . SER A 1 71 ? -4.147 11.173 0.943 1.00 90.12 71 SER A C 1
ATOM 581 O O . SER A 1 71 ? -4.085 11.680 2.053 1.00 90.12 71 SER A O 1
ATOM 583 N N . LYS A 1 72 ? -4.894 11.707 -0.032 1.00 88.62 72 LYS A N 1
ATOM 584 C CA . LYS A 1 72 ? -5.771 12.874 0.178 1.00 88.62 72 LYS A CA 1
ATOM 585 C C . LYS A 1 72 ? -7.009 12.565 1.022 1.00 88.62 72 LYS A C 1
ATOM 587 O O . LYS A 1 72 ? -7.610 13.492 1.550 1.00 88.62 72 LYS A O 1
ATOM 592 N N . HIS A 1 73 ? -7.399 11.297 1.107 1.00 85.38 73 HIS A N 1
ATOM 593 C CA . HIS A 1 73 ? -8.608 10.845 1.798 1.00 85.38 73 HIS A CA 1
ATOM 594 C C . HIS A 1 73 ? -8.290 10.049 3.073 1.00 85.38 73 HIS A C 1
ATOM 596 O O . HIS A 1 73 ? -9.202 9.535 3.713 1.00 85.38 73 HIS A O 1
ATOM 602 N N . ILE A 1 74 ? -7.012 9.944 3.449 1.00 84.38 74 ILE A N 1
ATOM 603 C CA . ILE A 1 74 ? -6.582 9.278 4.677 1.00 84.38 74 ILE A CA 1
ATOM 604 C C . ILE A 1 74 ? -6.681 10.239 5.862 1.00 84.38 74 ILE A C 1
ATOM 606 O O . ILE A 1 74 ? -6.243 11.388 5.808 1.00 84.38 74 ILE A O 1
ATOM 610 N N . THR A 1 75 ? -7.226 9.732 6.962 1.00 72.31 75 THR A N 1
ATOM 611 C CA . THR A 1 75 ? -7.144 10.332 8.296 1.00 72.31 75 THR A CA 1
ATOM 612 C C . THR A 1 75 ? -5.834 9.908 8.976 1.00 72.31 75 THR A C 1
ATOM 614 O O . THR A 1 75 ? -5.463 8.736 8.897 1.00 72.31 75 THR A O 1
ATOM 617 N N . GLY A 1 76 ? -5.127 10.827 9.645 1.00 67.62 76 GLY A N 1
ATOM 618 C CA . GLY A 1 76 ? -3.800 10.541 10.232 1.00 67.62 76 GLY A CA 1
ATOM 619 C C . GLY A 1 76 ? -2.630 10.786 9.264 1.00 67.62 76 GLY A C 1
ATOM 620 O O . GLY A 1 76 ? -1.754 9.950 9.068 1.00 67.62 76 GLY A O 1
ATOM 621 N N . GLY A 1 77 ? -2.639 11.920 8.559 1.00 73.50 77 GLY A N 1
ATOM 622 C CA . GLY A 1 77 ? -1.493 12.349 7.751 1.00 73.50 77 GLY A CA 1
ATOM 623 C C . GLY A 1 77 ? -1.264 11.563 6.450 1.00 73.50 77 GLY A C 1
ATOM 624 O O . GLY A 1 77 ? -2.198 11.169 5.755 1.00 73.50 77 GLY A O 1
ATOM 625 N N . CYS A 1 78 ? 0.007 11.424 6.062 1.00 80.62 78 CYS A N 1
ATOM 626 C CA . CYS A 1 78 ? 0.426 10.870 4.770 1.00 80.62 78 CYS A CA 1
ATOM 627 C C . CYS A 1 78 ? 0.636 9.348 4.819 1.00 80.62 78 CYS A C 1
ATOM 629 O O . CYS A 1 78 ? 0.911 8.781 5.871 1.00 80.62 78 CYS A O 1
ATOM 631 N N . LEU A 1 79 ? 0.624 8.696 3.650 1.00 85.62 79 LEU A N 1
ATOM 632 C CA . LEU A 1 79 ? 1.166 7.342 3.507 1.00 85.62 79 LEU A CA 1
ATOM 633 C C . LEU A 1 79 ? 2.694 7.377 3.649 1.00 85.62 79 LEU A C 1
ATOM 635 O O . LEU A 1 79 ? 3.388 7.954 2.811 1.00 85.62 79 LEU A O 1
ATOM 639 N N . ILE A 1 80 ? 3.204 6.744 4.698 1.00 87.38 80 ILE A N 1
ATOM 640 C CA . ILE A 1 80 ? 4.623 6.636 5.038 1.00 87.38 80 ILE A CA 1
ATOM 641 C C . ILE A 1 80 ? 5.103 5.233 4.674 1.00 87.38 80 ILE A C 1
ATOM 643 O O . ILE A 1 80 ? 4.451 4.248 5.008 1.00 87.38 80 ILE A O 1
ATOM 647 N N . ASP A 1 81 ? 6.250 5.132 4.000 1.00 87.19 81 ASP A N 1
ATOM 648 C CA . ASP A 1 81 ? 6.919 3.848 3.768 1.00 87.19 81 ASP A CA 1
ATOM 649 C C . ASP A 1 81 ? 7.452 3.322 5.108 1.00 87.19 81 ASP A C 1
ATOM 651 O O . ASP A 1 81 ? 8.342 3.923 5.711 1.00 87.19 81 ASP A O 1
ATOM 655 N N . ILE A 1 82 ? 6.871 2.222 5.594 1.00 84.25 82 ILE A N 1
ATOM 656 C CA . ILE A 1 82 ? 7.231 1.610 6.884 1.00 84.25 82 ILE A CA 1
ATOM 657 C C . ILE A 1 82 ? 8.413 0.638 6.754 1.00 84.25 82 ILE A C 1
ATOM 659 O O . ILE A 1 82 ? 8.781 -0.047 7.708 1.00 84.25 82 ILE A O 1
ATOM 663 N N . GLY A 1 83 ? 9.035 0.596 5.574 1.00 76.19 83 GLY A N 1
ATOM 664 C CA . GLY A 1 83 ? 10.150 -0.276 5.261 1.00 76.19 83 GLY A CA 1
ATOM 665 C C . GLY A 1 83 ? 9.727 -1.701 4.915 1.00 76.19 83 GLY A C 1
ATOM 666 O O . GLY A 1 83 ? 8.563 -2.093 4.963 1.00 76.19 83 GLY A O 1
ATOM 667 N N . ALA A 1 84 ? 10.723 -2.497 4.539 1.00 69.50 84 ALA A N 1
ATOM 668 C CA . ALA A 1 84 ? 10.568 -3.912 4.233 1.00 69.50 84 ALA A CA 1
ATOM 669 C C . ALA A 1 84 ? 11.690 -4.701 4.909 1.00 69.50 84 ALA A C 1
ATOM 671 O O . ALA A 1 84 ? 12.849 -4.269 4.907 1.00 69.50 84 ALA A O 1
ATOM 672 N N . MET A 1 85 ? 11.358 -5.875 5.443 1.00 69.88 85 MET A N 1
ATOM 673 C CA . MET A 1 85 ? 12.350 -6.836 5.923 1.00 69.88 85 MET A CA 1
ATOM 674 C C . MET A 1 85 ? 12.842 -7.722 4.772 1.00 69.88 85 MET A C 1
ATOM 676 O O . MET A 1 85 ? 12.081 -8.058 3.868 1.00 69.88 85 MET A O 1
ATOM 680 N N . GLY A 1 86 ? 14.117 -8.118 4.808 1.00 68.69 86 GLY A N 1
ATOM 681 C CA . GLY A 1 86 ? 14.715 -9.029 3.825 1.00 68.69 86 GLY A CA 1
ATOM 682 C C . GLY A 1 86 ? 15.649 -8.354 2.816 1.00 68.69 86 GLY A C 1
ATOM 683 O O . GLY A 1 86 ? 16.281 -7.335 3.105 1.00 68.69 86 GLY A O 1
ATOM 684 N N . THR A 1 87 ? 15.799 -8.959 1.631 1.00 67.25 87 THR A N 1
ATOM 685 C CA . THR A 1 87 ? 16.828 -8.571 0.650 1.00 67.25 87 THR A CA 1
ATOM 686 C C . THR A 1 87 ? 16.622 -7.149 0.152 1.00 67.25 87 THR A C 1
ATOM 688 O O . THR A 1 87 ? 15.502 -6.742 -0.150 1.00 67.25 87 THR A O 1
ATOM 691 N N . LYS A 1 88 ? 17.718 -6.387 0.014 1.00 73.25 88 LYS A N 1
ATOM 692 C CA . LYS A 1 88 ? 17.704 -4.980 -0.437 1.00 73.25 88 LYS A CA 1
ATOM 693 C C . LYS A 1 88 ? 16.936 -4.759 -1.751 1.00 73.25 88 LYS A C 1
ATOM 695 O O . LYS A 1 88 ? 16.377 -3.686 -1.945 1.00 73.25 88 LYS A O 1
ATOM 700 N N . PHE A 1 89 ? 16.891 -5.769 -2.616 1.00 77.25 89 PHE A N 1
ATOM 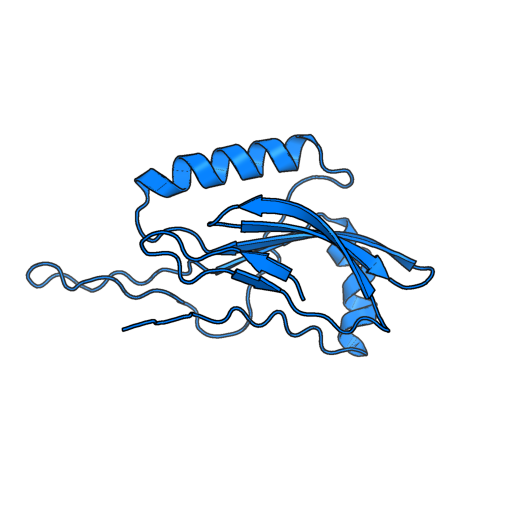701 C CA . PHE A 1 89 ? 16.210 -5.750 -3.907 1.00 77.25 89 PHE A CA 1
ATOM 702 C C . PHE A 1 89 ? 15.286 -6.960 -4.027 1.00 77.25 89 PHE A C 1
ATOM 704 O O . PHE A 1 89 ? 15.628 -8.044 -3.547 1.00 77.25 89 PHE A O 1
ATOM 711 N N . THR A 1 90 ? 14.151 -6.762 -4.689 1.00 75.56 90 THR A N 1
ATOM 712 C CA . THR A 1 90 ? 13.136 -7.793 -4.969 1.00 75.56 90 THR A CA 1
ATOM 713 C C . THR A 1 90 ? 12.905 -7.973 -6.470 1.00 75.56 90 THR A C 1
ATOM 715 O O . THR A 1 90 ? 12.183 -8.847 -6.926 1.00 75.56 90 THR A O 1
ATOM 718 N N . TRP A 1 91 ? 13.593 -7.187 -7.295 1.00 79.12 91 TRP A N 1
ATOM 719 C CA . TRP A 1 91 ? 13.580 -7.346 -8.734 1.00 79.12 91 TRP A CA 1
ATOM 720 C C . TRP A 1 91 ? 14.976 -7.229 -9.326 1.00 79.12 91 TRP A C 1
ATOM 722 O O . TRP A 1 91 ? 15.823 -6.451 -8.879 1.00 79.12 91 TRP A O 1
ATOM 732 N N . ARG A 1 92 ? 15.206 -8.037 -10.360 1.00 81.75 92 ARG A N 1
ATOM 733 C CA . ARG A 1 92 ? 16.457 -8.116 -11.107 1.00 81.75 92 ARG A CA 1
ATOM 734 C C . ARG A 1 92 ? 16.141 -7.983 -12.587 1.00 81.75 92 ARG A C 1
ATOM 736 O O . ARG A 1 92 ? 15.512 -8.871 -13.160 1.00 81.75 92 ARG A O 1
ATOM 743 N N . GLY A 1 93 ? 16.619 -6.900 -13.183 1.00 80.06 93 GLY A N 1
ATOM 744 C CA . GLY A 1 93 ? 16.373 -6.578 -14.577 1.00 80.06 93 GLY A CA 1
ATOM 745 C C . GLY A 1 93 ? 17.169 -7.401 -15.584 1.00 80.06 93 GLY A C 1
ATOM 746 O O . GLY A 1 93 ? 18.089 -8.146 -15.213 1.00 80.06 93 GLY A O 1
ATOM 747 N N . PRO A 1 94 ? 16.810 -7.272 -16.875 1.00 78.94 94 PRO A N 1
ATOM 748 C CA . PRO A 1 94 ? 17.508 -7.932 -17.967 1.00 78.94 94 PRO A CA 1
ATOM 749 C C . PRO A 1 94 ? 18.935 -7.390 -18.125 1.00 78.94 94 PRO A C 1
ATOM 751 O O . PRO A 1 94 ? 19.234 -6.249 -17.774 1.00 78.94 94 PRO A O 1
ATOM 754 N N . LEU A 1 95 ? 19.826 -8.220 -18.671 1.00 81.25 95 LEU A N 1
ATOM 755 C CA . LEU A 1 95 ? 21.168 -7.791 -19.054 1.00 81.25 95 LEU A CA 1
ATOM 756 C C . LEU A 1 95 ? 21.083 -7.071 -20.405 1.00 81.25 95 LEU A C 1
ATOM 758 O O . LEU A 1 95 ? 20.736 -7.691 -21.407 1.00 81.25 95 LEU A O 1
ATOM 762 N N . LEU A 1 96 ? 21.396 -5.779 -20.432 1.00 77.62 96 LEU A N 1
ATOM 763 C CA . LEU A 1 96 ? 21.404 -4.985 -21.660 1.00 77.62 96 LEU A CA 1
ATOM 764 C C . LEU A 1 96 ? 22.842 -4.876 -22.173 1.00 77.62 96 LEU A C 1
ATOM 766 O O . LEU A 1 96 ? 23.658 -4.234 -21.528 1.00 77.62 96 LEU A O 1
ATOM 770 N N . ASN A 1 97 ? 23.157 -5.525 -23.299 1.00 76.12 97 ASN A N 1
ATOM 771 C CA . ASN A 1 97 ? 24.366 -5.334 -24.123 1.00 76.12 97 ASN A CA 1
ATOM 772 C C . ASN A 1 97 ? 25.675 -4.989 -23.370 1.00 76.12 97 ASN A C 1
ATOM 774 O O . ASN A 1 97 ? 26.361 -4.035 -23.721 1.00 76.12 97 ASN A O 1
ATOM 778 N N . GLY A 1 98 ? 26.033 -5.754 -22.331 1.00 71.50 98 GLY A N 1
ATOM 779 C CA . GLY A 1 98 ? 27.291 -5.568 -21.584 1.00 71.50 98 GLY A CA 1
ATOM 780 C C . GLY A 1 98 ? 27.257 -4.525 -20.458 1.00 71.50 98 GLY A C 1
ATOM 781 O O . GLY A 1 98 ? 28.269 -4.316 -19.796 1.00 71.50 98 GLY A O 1
ATOM 782 N N . HIS A 1 99 ? 26.108 -3.904 -20.195 1.00 74.00 99 HIS A N 1
ATOM 783 C CA . HIS A 1 99 ? 25.897 -3.024 -19.049 1.00 74.00 99 HIS A CA 1
ATOM 784 C C . HIS A 1 99 ? 25.615 -3.826 -17.771 1.00 74.00 99 HIS A C 1
ATOM 786 O O . HIS A 1 99 ? 25.148 -4.969 -17.803 1.00 74.00 99 HIS A O 1
ATOM 792 N N . SER A 1 100 ? 25.854 -3.191 -16.622 1.00 75.94 100 SER A N 1
ATOM 793 C CA . SER A 1 100 ? 25.467 -3.720 -15.314 1.00 75.94 100 SER A CA 1
ATOM 794 C C . SER A 1 100 ? 23.955 -3.932 -15.223 1.00 75.94 100 SER A C 1
ATOM 796 O O . SER A 1 100 ? 23.165 -3.133 -15.725 1.00 75.94 100 SER A O 1
ATOM 798 N N . ARG A 1 101 ? 23.543 -5.009 -14.544 1.00 81.62 101 ARG A N 1
ATOM 799 C CA . ARG A 1 101 ? 22.123 -5.280 -14.281 1.00 81.62 101 ARG A CA 1
ATOM 800 C C . ARG A 1 101 ? 21.536 -4.218 -13.354 1.00 81.62 101 ARG A C 1
ATOM 802 O O . ARG A 1 101 ? 22.179 -3.815 -12.386 1.00 81.62 101 ARG A O 1
ATOM 809 N N . ILE A 1 102 ? 20.286 -3.847 -13.615 1.00 80.25 102 ILE A N 1
ATOM 810 C CA . ILE A 1 102 ? 19.488 -3.006 -12.722 1.00 80.25 102 ILE A CA 1
ATOM 811 C C . ILE A 1 102 ? 18.843 -3.897 -11.656 1.00 80.25 102 ILE A C 1
ATOM 813 O O . ILE A 1 102 ? 18.291 -4.955 -11.968 1.00 80.25 102 ILE A O 1
ATOM 817 N N . PHE A 1 103 ? 18.920 -3.468 -10.400 1.00 81.25 103 PHE A N 1
ATOM 818 C CA . PHE A 1 103 ? 18.262 -4.116 -9.272 1.00 81.25 103 PHE A CA 1
ATOM 819 C C . PHE A 1 103 ? 17.361 -3.100 -8.582 1.00 81.25 103 PHE A C 1
ATOM 821 O O . PHE A 1 103 ? 17.813 -2.016 -8.214 1.00 81.25 103 PHE A O 1
ATOM 828 N N . GLU A 1 104 ? 16.095 -3.457 -8.402 1.00 79.06 104 GLU A N 1
ATOM 829 C CA . GLU A 1 104 ? 15.085 -2.586 -7.802 1.00 79.06 104 GLU A CA 1
ATOM 830 C C . GLU A 1 104 ? 14.360 -3.322 -6.677 1.00 79.06 104 GLU A C 1
ATOM 832 O O . GLU A 1 104 ? 14.322 -4.552 -6.631 1.00 79.06 104 GLU A O 1
ATOM 837 N N . ARG A 1 105 ? 13.785 -2.565 -5.745 1.00 80.69 105 ARG A N 1
ATOM 838 C CA . ARG A 1 105 ? 12.808 -3.086 -4.790 1.00 80.69 105 ARG A CA 1
ATOM 839 C C . ARG A 1 105 ? 11.433 -2.606 -5.232 1.00 80.69 105 ARG A C 1
ATOM 841 O O . ARG A 1 105 ? 11.162 -1.406 -5.200 1.00 80.69 105 ARG A O 1
ATOM 848 N N . LEU A 1 106 ? 10.614 -3.547 -5.686 1.00 82.88 106 LEU A N 1
ATOM 849 C CA . LEU A 1 106 ? 9.266 -3.284 -6.188 1.00 82.88 106 LEU A CA 1
ATOM 850 C C . LEU A 1 106 ? 8.201 -3.455 -5.103 1.00 82.88 106 LEU A C 1
ATOM 852 O O . LEU A 1 106 ? 7.133 -2.856 -5.207 1.00 82.88 106 LEU A O 1
ATOM 856 N N . ASP A 1 107 ? 8.520 -4.206 -4.052 1.00 83.31 107 ASP A N 1
ATOM 857 C CA . ASP A 1 107 ? 7.673 -4.406 -2.882 1.00 83.31 107 ASP A CA 1
ATOM 858 C C . ASP A 1 107 ? 7.829 -3.243 -1.905 1.00 83.31 107 ASP A C 1
ATOM 860 O O . ASP A 1 107 ? 8.942 -2.924 -1.467 1.00 83.31 107 ASP A O 1
ATOM 864 N N . ARG A 1 108 ? 6.713 -2.609 -1.549 1.00 86.50 108 ARG A N 1
ATOM 865 C CA . ARG A 1 108 ? 6.660 -1.579 -0.506 1.00 86.50 108 ARG A CA 1
ATOM 866 C C . ARG A 1 108 ? 5.470 -1.813 0.410 1.00 86.50 108 ARG A C 1
ATOM 868 O O . ARG A 1 108 ? 4.419 -2.278 -0.026 1.00 86.50 108 ARG A O 1
ATOM 875 N N . ALA A 1 109 ? 5.642 -1.437 1.669 1.00 88.00 109 ALA A N 1
ATOM 876 C CA . ALA A 1 109 ? 4.579 -1.371 2.654 1.00 88.00 109 ALA A CA 1
ATOM 877 C C . ALA A 1 109 ? 4.423 0.091 3.072 1.00 88.00 109 ALA A C 1
ATOM 879 O O . ALA A 1 109 ? 5.390 0.717 3.505 1.00 88.00 109 ALA A O 1
ATOM 880 N N . LEU A 1 110 ? 3.224 0.642 2.897 1.00 90.38 110 LEU A N 1
ATOM 881 C CA . LEU A 1 110 ? 2.908 2.014 3.281 1.00 90.38 110 LEU A CA 1
ATOM 882 C C . LEU A 1 110 ? 1.838 2.013 4.371 1.00 90.38 110 LEU A C 1
ATOM 884 O O . LEU A 1 110 ? 0.938 1.176 4.338 1.00 90.38 110 LEU A O 1
ATOM 888 N N . SER A 1 111 ? 1.896 2.969 5.290 1.00 90.00 111 SER A N 1
ATOM 889 C CA . SER A 1 111 ? 0.902 3.120 6.354 1.00 90.00 111 SER A CA 1
ATOM 890 C C . SER A 1 111 ? 0.721 4.582 6.751 1.00 90.00 111 SER A C 1
ATOM 892 O O . SER A 1 111 ? 1.623 5.386 6.529 1.00 90.00 111 SER A O 1
ATOM 894 N N . ASN A 1 112 ? -0.424 4.940 7.329 1.00 88.94 112 ASN A N 1
ATOM 895 C CA . ASN A 1 112 ? -0.581 6.239 7.993 1.00 88.94 112 ASN A CA 1
ATOM 8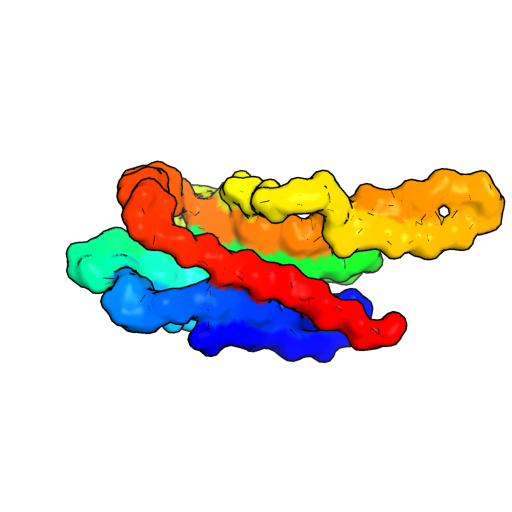96 C C . ASN A 1 112 ? 0.162 6.273 9.347 1.00 88.94 112 ASN A C 1
ATOM 898 O O . ASN A 1 112 ? 0.636 5.238 9.824 1.00 88.94 112 ASN A O 1
ATOM 902 N N . ASP A 1 113 ? 0.298 7.456 9.951 1.00 83.31 113 ASP A N 1
ATOM 903 C CA . ASP A 1 113 ? 1.101 7.662 11.169 1.00 83.31 113 ASP A CA 1
ATOM 904 C C . ASP A 1 113 ? 0.562 6.923 12.409 1.00 83.31 113 ASP A C 1
ATOM 906 O O . ASP A 1 113 ? 1.353 6.502 13.257 1.00 83.31 113 ASP A O 1
ATOM 910 N N . GLU A 1 114 ? -0.744 6.657 12.452 1.00 79.88 114 GLU A N 1
ATOM 911 C CA . GLU A 1 114 ? -1.407 5.804 13.450 1.00 79.88 114 GLU A CA 1
ATOM 912 C C . GLU A 1 114 ? -0.709 4.441 13.618 1.00 79.88 114 GLU A C 1
ATOM 914 O O . GLU A 1 114 ? -0.629 3.905 14.722 1.00 79.88 114 GLU A O 1
ATOM 919 N N . TRP A 1 115 ? -0.104 3.894 12.558 1.00 74.69 115 TRP A N 1
ATOM 920 C CA . TRP A 1 115 ? 0.678 2.654 12.643 1.00 74.69 115 TRP A CA 1
ATOM 921 C C . TRP A 1 115 ? 1.787 2.707 13.694 1.00 74.69 115 TRP A C 1
ATOM 923 O O . TRP A 1 115 ? 1.973 1.758 14.455 1.00 74.69 115 TRP A O 1
ATOM 933 N N . PHE A 1 116 ? 2.535 3.809 13.758 1.00 69.25 116 PHE A N 1
ATOM 934 C CA 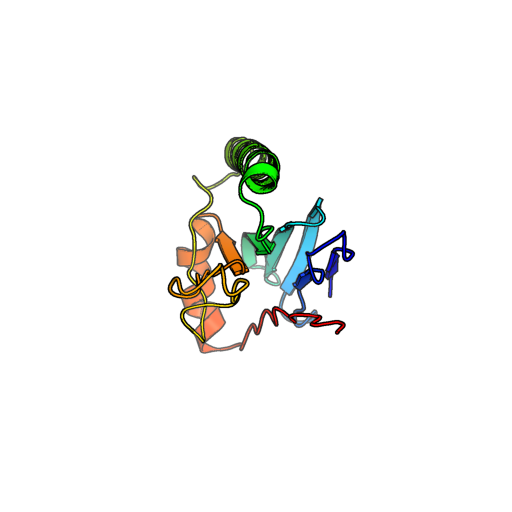. PHE A 1 116 ? 3.712 3.895 14.621 1.00 69.25 116 PHE A CA 1
ATOM 935 C C . PHE A 1 116 ? 3.353 3.957 16.103 1.00 69.25 116 PHE A C 1
ATOM 937 O O . PHE A 1 116 ? 4.098 3.426 16.927 1.00 69.25 116 PHE A O 1
ATOM 944 N N . PHE A 1 117 ? 2.217 4.566 16.439 1.00 63.62 117 PHE A N 1
ATOM 945 C CA . PHE A 1 117 ? 1.765 4.670 17.824 1.00 63.62 117 PHE A CA 1
ATOM 946 C C . PHE A 1 117 ? 1.267 3.334 18.374 1.00 63.62 117 PHE A C 1
ATOM 948 O O . PHE A 1 117 ? 1.462 3.047 19.554 1.00 63.62 117 PHE A O 1
ATOM 955 N N . HIS A 1 118 ? 0.677 2.499 17.518 1.00 65.06 118 HIS A N 1
ATOM 956 C CA . HIS A 1 118 ? -0.130 1.370 17.982 1.00 65.06 118 HIS A CA 1
ATOM 957 C C . HIS A 1 118 ? 0.494 0.004 17.697 1.00 65.06 118 HIS A C 1
ATOM 959 O O . HIS A 1 118 ? 0.254 -0.956 18.427 1.00 65.06 118 HIS A O 1
ATOM 965 N N . VAL A 1 119 ? 1.339 -0.102 16.670 1.00 62.72 119 VAL A N 1
ATOM 966 C CA . VAL A 1 119 ? 1.817 -1.405 16.185 1.00 62.72 119 VAL A CA 1
ATOM 967 C C . VAL A 1 119 ? 3.154 -1.829 16.798 1.00 62.72 119 VAL A C 1
ATOM 969 O O . VAL A 1 119 ? 3.431 -3.023 16.901 1.00 62.72 119 VAL A O 1
ATOM 972 N N . LEU A 1 120 ? 3.952 -0.894 17.324 1.00 54.50 120 LEU A N 1
ATOM 973 C CA . LEU A 1 120 ? 5.191 -1.216 18.051 1.00 54.50 120 LEU A CA 1
ATOM 974 C C . LEU A 1 120 ? 4.939 -2.028 19.335 1.00 54.50 120 LEU A C 1
ATOM 976 O O . LEU A 1 120 ? 5.794 -2.815 19.727 1.00 54.50 120 LEU A O 1
ATOM 980 N N . ILE A 1 121 ? 3.763 -1.889 19.955 1.00 51.31 121 ILE A N 1
ATOM 981 C CA . ILE A 1 121 ? 3.358 -2.671 21.136 1.00 51.31 121 ILE A CA 1
ATOM 982 C C . ILE A 1 121 ? 2.842 -4.058 20.718 1.00 51.31 121 ILE A C 1
ATOM 984 O O . ILE A 1 121 ? 3.141 -5.061 21.364 1.00 51.31 121 ILE A O 1
ATOM 988 N N . PHE A 1 122 ? 2.121 -4.131 19.599 1.00 52.62 122 PHE A N 1
ATOM 989 C CA . PHE A 1 122 ? 1.506 -5.362 19.109 1.00 52.62 122 PHE A CA 1
ATOM 990 C C . PHE A 1 122 ? 2.509 -6.318 18.430 1.00 52.62 122 PHE A C 1
ATOM 992 O O . PHE A 1 122 ? 2.485 -7.523 18.668 1.00 52.62 122 PHE A O 1
ATOM 999 N N . LEU A 1 123 ? 3.483 -5.801 17.670 1.00 51.88 123 LEU A N 1
ATOM 1000 C CA . LEU A 1 123 ? 4.524 -6.615 17.015 1.00 51.88 123 LEU A CA 1
ATOM 1001 C C . LEU A 1 123 ? 5.501 -7.293 17.989 1.00 51.88 123 LEU A C 1
ATOM 1003 O O . LEU A 1 123 ? 6.149 -8.266 17.610 1.00 51.88 123 LEU A O 1
ATOM 1007 N N . ILE A 1 124 ? 5.615 -6.812 19.233 1.00 45.69 124 ILE A N 1
ATOM 1008 C CA . ILE A 1 124 ? 6.420 -7.480 20.274 1.00 45.69 124 ILE A CA 1
ATOM 1009 C C . ILE A 1 124 ? 5.757 -8.800 20.715 1.00 45.69 124 ILE A C 1
ATOM 1011 O O . ILE A 1 124 ? 6.441 -9.683 21.230 1.00 45.69 124 ILE A O 1
ATOM 1015 N N . THR A 1 125 ? 4.450 -8.967 20.479 1.00 40.94 125 THR A N 1
ATOM 1016 C CA . THR A 1 125 ? 3.676 -10.137 20.926 1.00 40.94 125 THR A CA 1
ATOM 1017 C C . THR A 1 125 ? 3.178 -11.027 19.784 1.00 40.94 125 THR A C 1
ATOM 1019 O O . THR A 1 125 ? 3.122 -12.242 19.975 1.00 40.94 125 THR A O 1
ATOM 1022 N N . THR A 1 126 ? 2.933 -10.488 18.581 1.00 46.34 126 THR A N 1
ATOM 1023 C CA . THR A 1 126 ? 2.329 -11.260 17.479 1.00 46.34 126 THR A CA 1
ATOM 1024 C C . THR A 1 126 ? 3.049 -11.020 16.143 1.00 46.34 126 THR A C 1
ATOM 1026 O O . THR A 1 126 ? 3.109 -9.906 15.621 1.00 46.34 126 THR A O 1
ATOM 1029 N N . LEU A 1 127 ? 3.612 -12.086 15.562 1.00 40.72 127 LEU A N 1
ATOM 1030 C CA . LEU A 1 127 ? 4.313 -12.086 14.269 1.00 40.72 127 LEU A CA 1
ATOM 1031 C C . LEU A 1 127 ? 3.323 -11.863 13.111 1.00 40.72 127 LEU A C 1
ATOM 1033 O O . LEU A 1 127 ? 2.773 -12.809 12.551 1.00 40.72 127 LEU A O 1
ATOM 1037 N N . PHE A 1 128 ? 3.123 -10.611 12.703 1.00 45.91 128 PHE A N 1
ATOM 1038 C CA . PHE A 1 128 ? 2.418 -10.299 11.459 1.00 45.91 128 PHE A CA 1
ATOM 1039 C C . PHE A 1 128 ? 3.360 -10.429 10.262 1.00 45.91 128 PHE A C 1
ATOM 1041 O O . PHE A 1 128 ? 4.062 -9.494 9.880 1.00 45.91 128 PHE A O 1
ATOM 1048 N N . LEU A 1 129 ? 3.384 -11.619 9.658 1.00 42.41 129 LEU A N 1
ATOM 1049 C CA . LEU A 1 129 ? 4.109 -11.868 8.416 1.00 42.41 129 LEU A CA 1
ATOM 1050 C C . LEU A 1 129 ? 3.205 -11.533 7.217 1.00 42.41 129 LEU A C 1
ATOM 1052 O O . LEU A 1 129 ? 2.438 -12.369 6.740 1.00 42.41 129 LEU A O 1
ATOM 1056 N N . CYS A 1 130 ? 3.309 -10.310 6.694 1.00 48.12 130 CYS A N 1
ATOM 1057 C CA . CYS A 1 130 ? 2.814 -10.011 5.352 1.00 48.12 130 CYS A CA 1
ATOM 1058 C C . CYS A 1 130 ? 3.748 -10.714 4.353 1.00 48.12 130 CYS A C 1
ATOM 1060 O O . CYS A 1 130 ? 4.842 -10.233 4.055 1.00 48.12 130 CYS A O 1
ATOM 1062 N N . CYS A 1 131 ? 3.382 -11.921 3.918 1.00 45.59 131 CYS A N 1
ATOM 1063 C CA . CYS A 1 131 ? 4.176 -12.672 2.953 1.00 45.59 131 CYS A CA 1
ATOM 1064 C C . CYS A 1 131 ? 3.918 -12.110 1.548 1.00 45.59 131 CYS A C 1
ATOM 1066 O O . CYS A 1 131 ? 2.936 -12.465 0.897 1.00 45.59 131 CYS A O 1
ATOM 1068 N N . PHE A 1 132 ? 4.808 -11.232 1.078 1.00 49.50 132 PHE A N 1
ATOM 1069 C CA . PHE A 1 132 ? 4.885 -10.861 -0.334 1.00 49.50 132 PHE A CA 1
ATOM 1070 C C . PHE A 1 132 ? 5.388 -12.080 -1.114 1.00 49.50 132 PHE A C 1
ATOM 1072 O O . PHE A 1 132 ? 6.590 -12.309 -1.247 1.00 49.50 132 PHE A O 1
ATOM 1079 N N . MET A 1 133 ? 4.466 -12.931 -1.569 1.00 40.44 133 MET A N 1
ATOM 1080 C CA . MET A 1 133 ? 4.820 -14.017 -2.472 1.00 40.44 133 MET A CA 1
ATOM 1081 C C . MET A 1 133 ? 5.100 -13.426 -3.852 1.00 40.44 133 MET A C 1
ATOM 1083 O O . MET A 1 133 ? 4.178 -13.106 -4.598 1.00 40.44 133 MET A O 1
ATOM 1087 N N . GLU A 1 134 ? 6.380 -13.333 -4.217 1.00 41.72 134 GLU A N 1
ATOM 1088 C CA . GLU A 1 134 ? 6.773 -13.326 -5.622 1.00 41.72 134 GLU A CA 1
ATOM 1089 C C . GLU A 1 134 ? 6.216 -14.604 -6.265 1.00 41.72 134 GLU A C 1
ATOM 1091 O O . GLU A 1 134 ? 6.823 -15.676 -6.186 1.00 41.72 134 GLU A O 1
ATOM 1096 N N . CYS A 1 135 ? 5.069 -14.519 -6.938 1.00 34.47 135 CYS A N 1
ATOM 1097 C CA . CYS A 1 135 ? 4.689 -15.541 -7.899 1.00 34.47 135 CYS A CA 1
ATOM 1098 C C . CYS A 1 135 ? 5.602 -15.367 -9.124 1.00 34.47 135 CYS A C 1
ATOM 1100 O O . CYS A 1 135 ? 5.216 -14.804 -10.146 1.00 34.47 135 CYS A O 1
ATOM 1102 N N . LYS A 1 136 ? 6.861 -15.816 -9.015 1.00 36.97 136 LYS A N 1
ATOM 1103 C CA . LYS A 1 136 ? 7.721 -16.082 -10.174 1.00 36.97 136 LYS A CA 1
ATOM 1104 C C . LYS A 1 136 ? 7.135 -17.277 -10.923 1.00 36.97 136 LYS A C 1
ATOM 1106 O O . LYS A 1 136 ? 7.620 -18.401 -10.817 1.00 36.97 136 LYS A O 1
ATOM 1111 N N . LEU A 1 137 ? 6.061 -17.050 -11.672 1.00 28.48 137 LEU A N 1
ATOM 1112 C CA . LEU A 1 137 ? 5.631 -17.991 -12.693 1.00 28.48 137 LEU A CA 1
ATOM 1113 C C . LEU A 1 137 ? 6.512 -17.786 -13.931 1.00 28.48 137 LEU A C 1
ATOM 1115 O O . LEU A 1 137 ? 6.175 -17.004 -14.811 1.00 28.48 137 LEU A O 1
ATOM 1119 N N . ARG A 1 138 ? 7.599 -18.573 -13.948 1.00 29.12 138 ARG A N 1
ATOM 1120 C CA . ARG A 1 138 ? 8.524 -18.892 -15.055 1.00 29.12 138 ARG A CA 1
ATOM 1121 C C . ARG A 1 138 ? 9.540 -17.834 -15.485 1.00 29.12 138 ARG A C 1
ATOM 1123 O O . ARG A 1 138 ? 9.158 -16.722 -15.894 1.00 29.12 138 ARG A O 1
#

Radius of gyration: 15.91 Å; Cα contacts (8 Å, |Δi|>4): 240; chains: 1; bounding box: 39×32×45 Å

Organism: NCBI:txid97028

Mean predicted aligned error: 8.42 Å

pLDDT: mean 77.17, std 15.68, range [28.48, 94.19]

Sequence (138 aa):
MQYSECRGFSGGIVVAWQSEEVMVNVEVKDFQFLHLMISLHDGPTWMFTAVYANPKEELRKELWMKLLNISKHITGGCLIDIGAMGTKFTWRGPLLNGHSRIFERLDRALSNDEWFFHVLIFLITTLFLCCFMECKLR

Solvent-accessible surface area (backbone atoms only — not comparable to full-atom values): 8203 Å² total; per-residue (Å²): 110,51,71,33,60,64,57,91,91,29,46,28,47,43,46,50,72,61,72,92,59,38,49,78,47,81,77,44,84,41,56,44,34,40,34,30,40,39,30,39,76,99,53,68,67,38,47,40,31,47,32,43,51,55,93,51,64,83,64,37,55,60,54,52,53,53,52,52,54,50,38,75,74,47,82,54,61,54,72,38,76,76,59,79,89,77,72,90,49,76,40,76,52,73,77,54,93,89,50,83,64,52,72,41,60,37,69,46,35,30,26,27,58,56,44,68,78,59,42,69,68,47,57,79,78,46,90,80,64,67,56,76,55,76,51,79,81,125

Secondary structure (DSSP, 8-state):
-EEE--BTTB--EEE---TTTEEEEEEEE-SSEEEEEEEETTS-EEEEEEEE--SSHHHHHHHHHHHHHHHHS-SSS--EE----S-S-SEE----TTPPPPEE--EEEEE-THHHHHHHHHTTTS------------

Nearest PDB structures (foldseek):
  5fdx-assembly2_B  TM=4.191E-01  e=9.418E-01  Homo sapiens
  4w9x-assembly1_A  TM=3.953E-01  e=4.577E-01  Homo sapiens
  5nki-assembly1_A  TM=3.612E-01  e=8.428E-01  Homo sapiens
  5ehl-assembly1_A  TM=4.059E-01  e=2.049E+00  Homo sapiens
  5ehy-assembly1_A  TM=3.206E-01  e=5.264E+00  Homo sapiens